Protein AF-A0A846PDM8-F1 (afdb_monomer)

Foldseek 3Di:
DDDDDPVNCPDVVVVVVVLQVLLLVLQCCCVVVVDDLVVVCVVVVHDSVSSVVSNVVNVVDPPPPPDD

Structure (mmCIF, N/CA/C/O backbone):
data_AF-A0A846PDM8-F1
#
_entry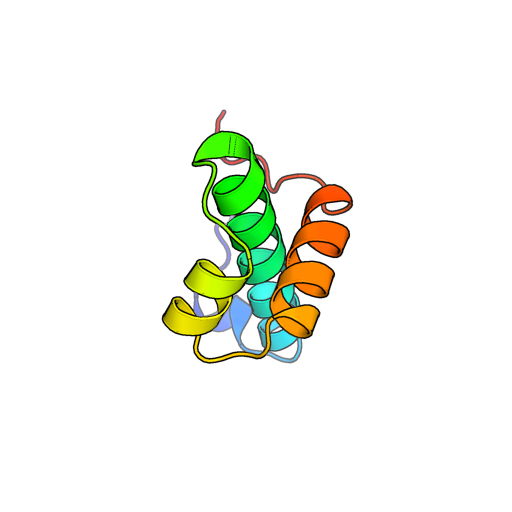.id   AF-A0A846PDM8-F1
#
loop_
_atom_site.group_PDB
_atom_site.id
_atom_site.type_symbol
_atom_site.label_atom_id
_atom_site.label_alt_id
_atom_site.label_comp_id
_atom_site.label_asym_id
_atom_site.label_entity_id
_atom_site.label_seq_id
_atom_site.pdbx_PDB_ins_code
_atom_site.Cartn_x
_atom_site.Cartn_y
_atom_site.Cartn_z
_atom_site.occupancy
_atom_site.B_iso_or_equiv
_atom_site.auth_seq_id
_atom_site.auth_comp_id
_atom_site.auth_asym_id
_atom_site.auth_atom_id
_atom_site.pdbx_PDB_model_num
ATOM 1 N N . MET A 1 1 ? 12.875 -8.573 -27.643 1.00 44.19 1 MET A N 1
ATOM 2 C CA . MET A 1 1 ? 11.777 -9.516 -27.351 1.00 44.19 1 MET A CA 1
ATOM 3 C C . MET A 1 1 ? 12.297 -10.591 -26.409 1.00 44.19 1 MET A C 1
ATOM 5 O O . MET A 1 1 ? 12.987 -11.481 -26.869 1.00 44.19 1 MET A O 1
ATOM 9 N N . LEU A 1 2 ? 12.044 -10.465 -25.103 1.00 39.44 2 LEU A N 1
ATOM 10 C CA . LEU A 1 2 ? 12.250 -11.522 -24.104 1.00 39.44 2 LEU A CA 1
ATOM 11 C C . LEU A 1 2 ? 11.249 -11.264 -22.971 1.00 39.44 2 LEU A C 1
ATOM 13 O O . LEU A 1 2 ? 11.408 -10.314 -22.207 1.00 39.44 2 LEU A O 1
ATOM 17 N N . ILE A 1 3 ? 10.190 -12.072 -22.901 1.00 50.22 3 ILE A N 1
ATOM 18 C CA . ILE A 1 3 ? 9.340 -12.138 -21.710 1.00 50.22 3 ILE A CA 1
ATOM 19 C C . ILE A 1 3 ? 10.154 -12.903 -20.662 1.00 50.22 3 ILE A C 1
ATOM 21 O O . ILE A 1 3 ? 10.545 -14.040 -20.936 1.00 50.22 3 ILE A O 1
ATOM 25 N N . PRO A 1 4 ? 10.478 -12.311 -19.499 1.00 49.41 4 PRO A N 1
ATOM 26 C CA . PRO A 1 4 ? 11.243 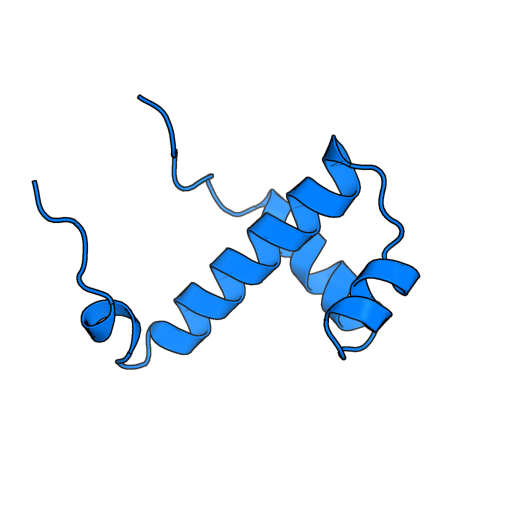-13.018 -18.484 1.00 49.41 4 PRO A CA 1
ATOM 27 C C . PRO A 1 4 ? 10.435 -14.225 -17.999 1.00 49.41 4 PRO A C 1
ATOM 29 O O . PRO A 1 4 ? 9.297 -14.087 -17.549 1.00 49.41 4 PRO A O 1
ATOM 32 N N . ASN A 1 5 ? 11.034 -15.408 -18.121 1.00 43.75 5 ASN A N 1
ATOM 33 C CA . ASN A 1 5 ? 10.452 -16.678 -17.705 1.00 43.75 5 ASN A CA 1
ATOM 34 C C . ASN A 1 5 ? 10.127 -16.644 -16.193 1.00 43.75 5 ASN A C 1
ATOM 36 O O . ASN A 1 5 ? 10.774 -15.921 -15.429 1.00 43.75 5 ASN A O 1
ATOM 40 N N . ALA A 1 6 ? 9.130 -17.411 -15.738 1.00 54.06 6 ALA A N 1
ATOM 41 C CA . ALA A 1 6 ? 8.668 -17.420 -14.341 1.00 54.06 6 ALA A CA 1
ATOM 42 C C . ALA A 1 6 ? 9.793 -17.738 -13.331 1.00 54.06 6 ALA A C 1
ATOM 44 O O . ALA A 1 6 ? 9.740 -17.317 -12.164 1.00 54.06 6 ALA A O 1
ATOM 45 N N . ASP A 1 7 ? 10.831 -18.421 -13.815 1.00 46.06 7 ASP A N 1
ATOM 46 C CA . ASP A 1 7 ? 12.061 -18.747 -13.103 1.00 46.06 7 ASP A CA 1
ATOM 47 C C . ASP A 1 7 ? 13.009 -17.556 -12.912 1.00 46.06 7 ASP A C 1
ATOM 49 O O . ASP A 1 7 ? 13.599 -17.392 -11.850 1.00 46.06 7 ASP A O 1
ATOM 53 N N . ASP A 1 8 ? 13.052 -16.613 -13.851 1.00 49.91 8 ASP A N 1
ATOM 54 C CA . ASP A 1 8 ? 13.859 -15.388 -13.746 1.00 49.91 8 ASP A CA 1
ATOM 55 C C . ASP A 1 8 ? 13.316 -14.440 -12.660 1.00 49.91 8 ASP A C 1
ATOM 57 O O . ASP A 1 8 ? 13.957 -13.521 -12.135 1.00 49.91 8 ASP A O 1
ATOM 61 N N . ILE A 1 9 ? 12.065 -14.669 -12.264 1.00 50.38 9 ILE A N 1
ATOM 62 C CA . ILE A 1 9 ? 11.471 -14.004 -11.123 1.00 50.38 9 ILE A CA 1
ATOM 63 C C . ILE A 1 9 ? 12.117 -14.534 -9.826 1.00 50.38 9 ILE A C 1
ATOM 65 O O . ILE A 1 9 ? 12.189 -13.737 -8.912 1.00 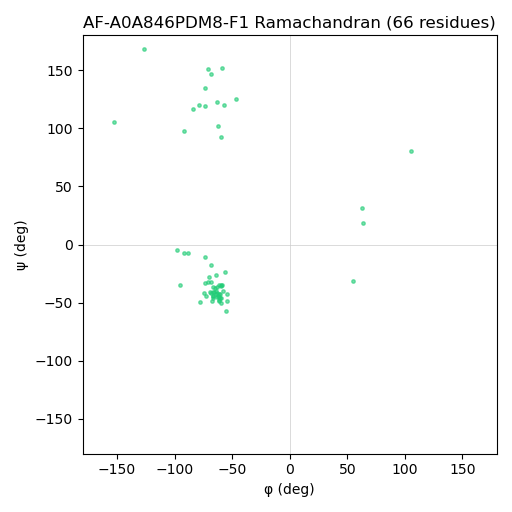50.38 9 ILE A O 1
ATOM 69 N N . LEU A 1 10 ? 12.643 -15.775 -9.721 1.00 48.59 10 LEU A N 1
ATOM 70 C CA . LEU A 1 10 ? 13.033 -16.480 -8.467 1.00 48.59 10 LEU A CA 1
ATOM 71 C C . LEU A 1 10 ? 14.279 -15.980 -7.715 1.00 48.59 10 LEU A C 1
ATOM 73 O O . LEU A 1 10 ? 14.294 -16.051 -6.485 1.00 48.59 10 LEU A O 1
ATOM 77 N N . SER A 1 11 ? 15.301 -15.452 -8.382 1.00 41.22 11 SER A N 1
ATOM 78 C CA . SER A 1 11 ? 16.636 -15.307 -7.771 1.00 41.22 11 SER A CA 1
ATOM 79 C C . SER A 1 11 ? 16.856 -13.954 -7.092 1.00 41.22 11 SER A C 1
ATOM 81 O O . SER A 1 11 ? 17.175 -12.995 -7.780 1.00 41.22 11 SER A O 1
ATOM 83 N N . LYS A 1 12 ? 16.681 -13.848 -5.756 1.00 46.97 12 LYS A N 1
ATOM 84 C CA . LYS A 1 12 ? 16.803 -12.635 -4.879 1.00 46.97 12 LYS A CA 1
ATOM 85 C C . LYS A 1 12 ? 15.942 -11.410 -5.273 1.00 46.97 12 LYS A C 1
ATOM 87 O O . LYS A 1 12 ? 15.423 -10.706 -4.409 1.00 46.97 12 LYS A O 1
ATOM 92 N N . GLY A 1 13 ? 15.676 -11.208 -6.558 1.00 53.31 13 GLY A N 1
ATOM 93 C CA . GLY A 1 13 ? 14.692 -10.329 -7.160 1.00 53.31 13 GLY A CA 1
ATOM 94 C C . GLY A 1 13 ? 13.249 -10.821 -7.037 1.00 53.31 13 GLY A C 1
ATOM 95 O O . GLY A 1 13 ? 12.360 -10.001 -7.252 1.00 53.31 13 GLY A O 1
ATOM 96 N N . LYS A 1 14 ? 12.966 -12.072 -6.615 1.00 53.53 14 LYS A N 1
ATOM 97 C CA . LYS A 1 14 ? 11.570 -12.558 -6.458 1.00 53.53 14 LYS A CA 1
ATOM 98 C C . LYS A 1 14 ? 10.813 -11.845 -5.382 1.00 53.53 14 LYS A C 1
ATOM 100 O O . LYS A 1 14 ? 9.654 -11.504 -5.581 1.00 53.53 14 LYS A O 1
ATOM 105 N N . HIS A 1 15 ? 11.475 -11.578 -4.263 1.00 66.00 15 HIS A N 1
ATOM 106 C CA . HIS A 1 15 ? 10.873 -10.791 -3.203 1.00 66.00 15 HIS A CA 1
ATOM 107 C C . HIS A 1 15 ? 10.566 -9.379 -3.695 1.00 66.00 15 HIS A C 1
ATOM 109 O O . HIS A 1 15 ? 9.453 -8.903 -3.506 1.00 66.00 15 HIS A O 1
ATOM 115 N N . ARG A 1 16 ? 11.498 -8.741 -4.415 1.00 68.94 16 ARG A N 1
ATOM 116 C CA . ARG A 1 16 ? 11.298 -7.392 -4.961 1.00 68.94 16 ARG A CA 1
ATOM 117 C C . ARG A 1 16 ? 10.208 -7.360 -6.040 1.00 68.94 16 ARG A C 1
ATOM 119 O 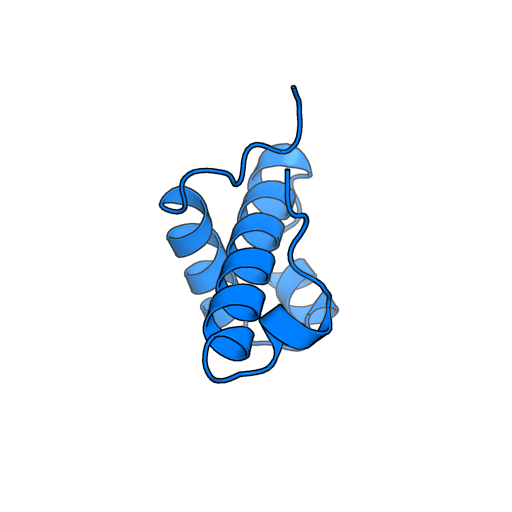O . ARG A 1 16 ? 9.386 -6.452 -6.021 1.00 68.94 16 ARG A O 1
ATOM 126 N N . LYS A 1 17 ? 10.149 -8.357 -6.930 1.00 74.50 17 LYS A N 1
ATOM 127 C CA . LYS A 1 17 ? 9.107 -8.513 -7.962 1.00 74.50 17 LYS A CA 1
ATOM 128 C C . LYS A 1 17 ? 7.734 -8.800 -7.330 1.00 74.50 17 LYS A C 1
ATOM 130 O O . LYS A 1 17 ? 6.779 -8.111 -7.662 1.00 74.50 17 LYS A O 1
ATOM 135 N N . ARG A 1 18 ? 7.638 -9.712 -6.352 1.00 79.25 18 ARG A N 1
ATOM 136 C CA . ARG A 1 18 ? 6.404 -9.985 -5.580 1.00 79.25 18 ARG A CA 1
ATOM 137 C C . ARG A 1 18 ? 5.922 -8.757 -4.813 1.00 79.25 18 ARG A C 1
ATOM 139 O O . ARG A 1 18 ? 4.736 -8.457 -4.820 1.00 79.25 18 ARG A O 1
ATOM 146 N N . VAL A 1 19 ? 6.841 -8.028 -4.181 1.00 82.31 19 VAL A N 1
ATOM 147 C CA 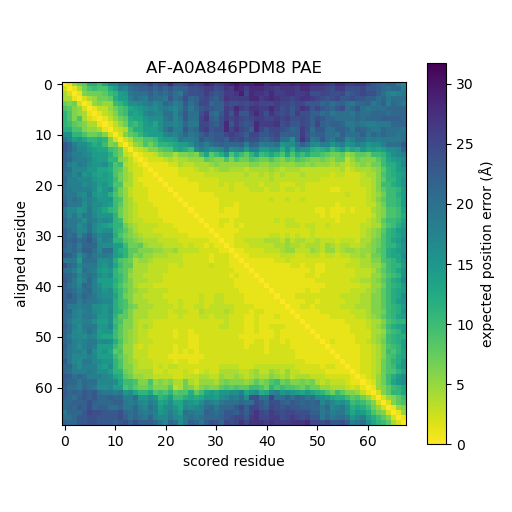. VAL A 1 19 ? 6.530 -6.784 -3.467 1.00 82.31 19 VAL A CA 1
ATOM 148 C C . VAL A 1 19 ? 6.009 -5.724 -4.433 1.00 82.31 19 VAL A C 1
ATOM 150 O O . VAL A 1 19 ? 4.991 -5.116 -4.132 1.00 82.31 19 VAL A O 1
ATOM 153 N N . LYS A 1 20 ? 6.646 -5.545 -5.599 1.00 83.94 20 LYS A N 1
ATOM 154 C CA . LYS A 1 20 ? 6.174 -4.617 -6.637 1.00 83.94 20 LYS A CA 1
ATOM 155 C C . LYS A 1 20 ? 4.791 -4.995 -7.165 1.00 83.94 20 LYS A C 1
ATOM 157 O O . LYS A 1 20 ? 3.917 -4.140 -7.205 1.00 83.94 20 LYS A O 1
ATOM 162 N N . ALA A 1 21 ? 4.586 -6.266 -7.508 1.00 85.50 21 ALA A N 1
ATOM 163 C CA . ALA A 1 21 ? 3.300 -6.764 -7.989 1.00 85.50 21 ALA A CA 1
ATOM 164 C C . ALA A 1 21 ? 2.190 -6.548 -6.951 1.00 85.50 21 ALA A C 1
ATOM 166 O O . ALA A 1 21 ? 1.142 -6.003 -7.277 1.00 85.50 21 ALA A O 1
ATOM 167 N N . ARG A 1 22 ? 2.450 -6.884 -5.679 1.00 87.44 22 ARG A N 1
ATOM 168 C CA . ARG A 1 22 ? 1.502 -6.652 -4.583 1.00 87.44 22 ARG A CA 1
ATOM 169 C C . ARG A 1 22 ? 1.219 -5.165 -4.375 1.00 87.44 22 ARG A C 1
ATOM 171 O O . ARG A 1 22 ? 0.077 -4.798 -4.156 1.00 87.44 22 ARG A O 1
ATOM 178 N N . SER A 1 23 ? 2.241 -4.317 -4.447 1.00 89.19 23 SER A N 1
ATOM 179 C CA . SER A 1 23 ? 2.081 -2.866 -4.334 1.00 89.19 23 SER A CA 1
ATOM 180 C C . SER A 1 23 ? 1.203 -2.286 -5.438 1.00 89.19 23 SER A C 1
ATOM 182 O O . SER A 1 23 ? 0.306 -1.501 -5.145 1.00 89.19 23 SER A O 1
ATOM 184 N N . LEU A 1 24 ? 1.423 -2.703 -6.686 1.00 89.12 24 LEU A N 1
ATOM 185 C CA . LEU A 1 24 ? 0.622 -2.253 -7.821 1.00 89.12 24 LEU A CA 1
ATOM 186 C C . LEU A 1 24 ? -0.822 -2.759 -7.726 1.00 89.12 24 LEU A C 1
ATOM 188 O O . LEU A 1 24 ? -1.747 -1.969 -7.886 1.00 89.12 24 LEU A O 1
ATOM 192 N N . PHE A 1 25 ? -1.003 -4.040 -7.381 1.00 88.81 25 PHE A N 1
ATOM 193 C CA . PHE A 1 25 ? -2.318 -4.626 -7.127 1.00 88.81 25 PHE A CA 1
ATOM 194 C C . PHE A 1 25 ? -3.063 -3.832 -6.055 1.00 88.81 25 PHE A C 1
ATOM 196 O O . PHE A 1 25 ? -4.114 -3.282 -6.347 1.00 88.81 25 PHE A O 1
ATOM 203 N N . CYS A 1 26 ? -2.494 -3.670 -4.854 1.00 89.94 26 CYS A N 1
ATOM 204 C CA . CYS A 1 26 ? -3.176 -2.947 -3.783 1.00 89.94 26 CYS A CA 1
ATOM 205 C C . CYS A 1 26 ? -3.533 -1.509 -4.179 1.00 89.94 26 CYS A C 1
ATOM 207 O O . CYS A 1 26 ? -4.620 -1.047 -3.848 1.00 89.94 26 CYS A O 1
ATOM 209 N N . PHE A 1 27 ? -2.648 -0.811 -4.898 1.00 91.62 27 PHE A N 1
ATOM 210 C CA . PHE A 1 27 ? -2.927 0.538 -5.384 1.00 91.62 27 PHE A CA 1
ATOM 211 C C . PHE A 1 27 ? -4.135 0.575 -6.331 1.00 91.62 27 PHE A C 1
ATOM 213 O O . PHE A 1 27 ? -5.033 1.386 -6.120 1.00 91.62 27 PHE A O 1
ATOM 220 N N . TRP A 1 28 ? -4.202 -0.318 -7.321 1.00 90.44 28 TRP A N 1
ATOM 221 C CA . TRP A 1 28 ? -5.308 -0.356 -8.286 1.00 90.44 28 TRP A CA 1
ATOM 222 C C . TRP A 1 28 ? -6.612 -0.809 -7.637 1.00 90.44 28 TRP A C 1
ATOM 224 O O . TRP A 1 28 ? -7.655 -0.218 -7.881 1.00 90.44 28 TRP A O 1
ATOM 234 N N . THR A 1 29 ? -6.570 -1.805 -6.757 1.00 90.44 29 THR A N 1
ATOM 235 C CA . THR A 1 29 ? -7.771 -2.316 -6.089 1.00 90.44 29 THR A CA 1
ATOM 236 C C . THR A 1 29 ? -8.410 -1.266 -5.175 1.00 90.44 29 THR A C 1
ATOM 238 O O . THR A 1 29 ? -9.631 -1.151 -5.115 1.00 90.44 29 THR A O 1
ATOM 241 N N . VAL A 1 30 ? -7.601 -0.459 -4.486 1.00 90.81 30 VAL A N 1
ATOM 242 C CA . VAL A 1 30 ? -8.120 0.640 -3.658 1.00 90.81 30 VAL A CA 1
ATOM 243 C C . VAL A 1 30 ? -8.597 1.807 -4.526 1.00 90.81 30 VAL A C 1
ATOM 245 O O . VAL A 1 30 ? -9.643 2.387 -4.251 1.00 90.81 30 VAL A O 1
ATOM 248 N N . ARG A 1 31 ? -7.843 2.159 -5.575 1.00 88.94 31 ARG A N 1
ATOM 249 C CA . ARG A 1 31 ? -8.112 3.340 -6.410 1.00 88.94 31 ARG A CA 1
ATOM 250 C C . ARG A 1 31 ? -9.246 3.136 -7.415 1.00 88.94 31 ARG A 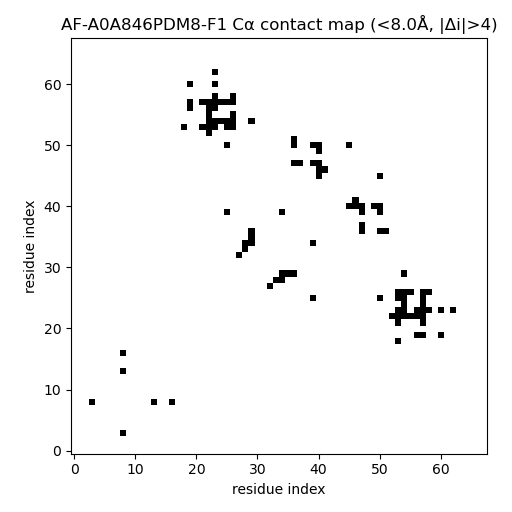C 1
ATOM 252 O O . ARG A 1 31 ? -10.108 3.995 -7.517 1.00 88.94 31 ARG A O 1
ATOM 259 N N . GLU A 1 32 ? -9.210 2.040 -8.164 1.00 87.56 32 GLU A N 1
ATOM 260 C CA . GLU A 1 32 ? -10.106 1.778 -9.299 1.00 87.56 32 GLU A CA 1
ATOM 261 C C . GLU A 1 32 ? -11.318 0.936 -8.885 1.00 87.56 32 GLU A C 1
ATOM 263 O O . GLU A 1 32 ? -12.415 1.142 -9.391 1.00 87.56 32 GLU A O 1
ATOM 268 N N . LEU A 1 33 ? -11.143 -0.002 -7.944 1.00 87.69 33 LEU A N 1
ATOM 269 C CA . LEU A 1 33 ? -12.228 -0.877 -7.474 1.00 87.69 33 LEU A CA 1
ATOM 270 C C . LEU A 1 33 ? -12.870 -0.396 -6.161 1.00 87.69 33 LEU A C 1
ATOM 272 O O . LEU A 1 33 ? -13.834 -1.002 -5.700 1.00 87.69 33 LEU A O 1
ATOM 276 N N . GLY A 1 34 ? -12.343 0.668 -5.541 1.00 91.81 34 GLY A N 1
ATOM 277 C CA . GLY A 1 34 ? -12.898 1.257 -4.316 1.00 91.81 34 GLY A CA 1
ATOM 278 C C . GLY A 1 34 ? -12.870 0.336 -3.089 1.00 91.81 34 GLY A C 1
ATOM 279 O O . GLY A 1 34 ? -13.603 0.570 -2.129 1.00 91.81 34 GLY A O 1
ATOM 280 N N . ILE A 1 35 ? -12.053 -0.724 -3.102 1.00 92.75 35 ILE A N 1
ATOM 281 C CA . ILE A 1 35 ? -11.994 -1.688 -1.996 1.00 92.75 35 ILE A CA 1
ATOM 282 C C . ILE A 1 35 ? -11.272 -1.067 -0.792 1.00 92.75 35 ILE A C 1
ATOM 284 O O . ILE A 1 35 ? -10.195 -0.484 -0.926 1.00 92.75 35 ILE A O 1
ATOM 288 N N . LEU A 1 36 ? -11.832 -1.238 0.410 1.00 94.25 36 LEU A N 1
ATOM 289 C CA . LEU A 1 36 ? -11.217 -0.769 1.655 1.00 94.25 36 LEU A CA 1
ATOM 290 C C . LEU A 1 36 ? -9.937 -1.546 2.003 1.00 94.25 36 LEU A C 1
ATOM 292 O O . LEU A 1 36 ? -9.841 -2.759 1.809 1.00 94.25 36 LEU A O 1
ATOM 296 N N . LEU A 1 37 ? -8.971 -0.860 2.625 1.00 93.00 37 LEU A N 1
ATOM 297 C CA . LEU A 1 37 ? -7.700 -1.460 3.057 1.00 93.00 37 LEU A CA 1
ATOM 298 C C . LEU A 1 37 ? -7.897 -2.624 4.040 1.00 93.00 37 LEU A C 1
ATOM 300 O O . LEU A 1 37 ? -7.119 -3.574 4.019 1.00 93.00 37 LEU A O 1
ATOM 304 N N . THR A 1 38 ? -8.913 -2.549 4.902 1.00 95.19 38 THR A N 1
ATOM 305 C CA . THR A 1 38 ? -9.254 -3.586 5.889 1.00 95.19 38 THR A CA 1
ATOM 306 C C . THR A 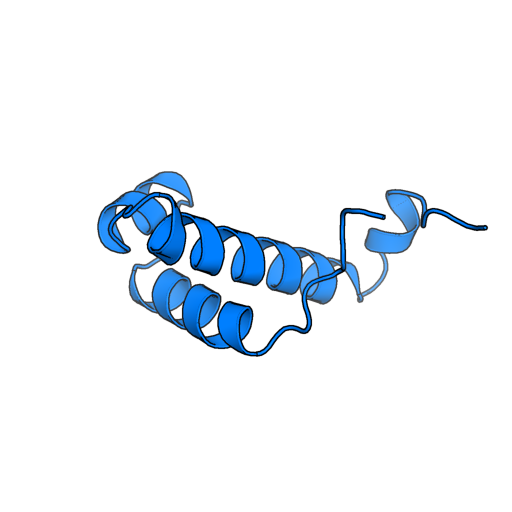1 38 ? -9.726 -4.872 5.224 1.00 95.19 38 THR A C 1
ATOM 308 O O . THR A 1 38 ? -9.270 -5.957 5.582 1.00 95.19 38 THR A O 1
ATOM 311 N N . GLU A 1 39 ? -10.582 -4.750 4.214 1.00 94.56 39 GLU A N 1
ATOM 312 C CA . GLU A 1 39 ? -11.075 -5.892 3.451 1.00 94.56 39 GLU A CA 1
ATOM 313 C C . GLU A 1 39 ? -9.953 -6.505 2.612 1.00 94.56 39 GLU A C 1
ATOM 315 O O . GLU A 1 39 ? -9.735 -7.716 2.613 1.00 94.56 39 GLU A O 1
ATOM 320 N N . LEU A 1 40 ? -9.133 -5.659 1.988 1.00 93.25 40 LEU A N 1
ATOM 321 C CA . LEU A 1 40 ? -7.966 -6.109 1.242 1.00 93.25 40 LEU A CA 1
ATOM 322 C C . LEU A 1 40 ? -6.930 -6.812 2.140 1.00 93.25 40 LEU A C 1
ATOM 324 O O . LEU A 1 40 ? -6.324 -7.800 1.731 1.00 93.25 40 LEU A O 1
ATOM 328 N N . ALA A 1 41 ? -6.750 -6.349 3.379 1.00 93.81 41 ALA A N 1
ATOM 329 C CA . ALA A 1 41 ? -5.891 -6.983 4.379 1.00 93.81 41 ALA A CA 1
ATOM 330 C C . ALA A 1 41 ? -6.394 -8.380 4.761 1.00 93.81 41 ALA A C 1
ATOM 332 O O . ALA A 1 41 ? -5.602 -9.324 4.806 1.00 93.81 41 ALA A O 1
ATOM 333 N N . ARG A 1 42 ? -7.714 -8.525 4.946 1.00 94.25 42 ARG A N 1
ATOM 334 C CA . ARG A 1 42 ? -8.378 -9.810 5.196 1.00 94.25 42 ARG A CA 1
ATOM 335 C C . ARG A 1 42 ? -8.168 -10.785 4.037 1.00 94.25 42 ARG A C 1
ATOM 337 O O . ARG A 1 42 ? -7.792 -11.928 4.274 1.00 94.25 42 ARG A O 1
ATOM 344 N N . HIS A 1 43 ? -8.337 -10.330 2.794 1.00 91.38 43 HIS A N 1
ATOM 345 C CA . HIS A 1 43 ? -8.120 -11.157 1.601 1.00 91.38 43 HIS A CA 1
ATOM 346 C C . HIS A 1 43 ? -6.658 -11.565 1.393 1.00 91.38 43 HIS A C 1
ATOM 348 O O . HIS A 1 43 ? -6.386 -12.671 0.933 1.00 91.38 43 HIS A O 1
ATOM 354 N N . LEU A 1 44 ? -5.714 -10.678 1.713 1.00 87.25 44 LEU A N 1
ATOM 355 C CA . LEU A 1 44 ? -4.282 -10.922 1.527 1.00 87.25 44 LEU A CA 1
ATOM 356 C C . LEU A 1 44 ? -3.617 -11.614 2.727 1.00 87.25 44 LEU A C 1
ATOM 358 O O . LEU A 1 44 ? -2.441 -11.967 2.631 1.00 87.25 44 LEU A O 1
ATOM 362 N N . GLY A 1 45 ? -4.326 -11.783 3.848 1.00 93.00 45 GLY A N 1
ATOM 363 C CA . GLY A 1 45 ? -3.792 -12.390 5.070 1.00 93.00 45 GLY A CA 1
ATOM 364 C C . GLY A 1 45 ? -2.633 -11.600 5.688 1.00 93.00 45 GLY A C 1
ATOM 365 O O . GLY A 1 45 ? -1.720 -12.187 6.265 1.00 93.00 45 GLY A O 1
ATOM 366 N N . ILE A 1 46 ? -2.625 -10.273 5.531 1.00 92.19 46 ILE A N 1
ATOM 367 C CA . ILE A 1 46 ? -1.595 -9.375 6.080 1.00 92.19 46 ILE A CA 1
ATOM 368 C C . ILE A 1 46 ? -2.242 -8.256 6.895 1.00 92.19 46 ILE A C 1
ATOM 370 O O . ILE A 1 46 ? -3.449 -8.055 6.840 1.00 92.19 46 ILE A O 1
ATOM 374 N N . SER A 1 47 ? -1.447 -7.503 7.654 1.00 96.12 47 SER A N 1
ATOM 375 C CA . SER A 1 47 ? -1.974 -6.399 8.457 1.00 96.12 47 SER A CA 1
ATOM 376 C C . SER A 1 47 ? -2.431 -5.215 7.592 1.00 96.12 47 SER A C 1
ATOM 378 O O . SER A 1 47 ? -1.868 -4.941 6.529 1.00 96.12 47 SER A O 1
ATOM 380 N N . VAL A 1 48 ? -3.423 -4.461 8.075 1.00 94.94 48 VAL A N 1
ATOM 381 C CA . VAL A 1 48 ? -3.925 -3.241 7.411 1.00 94.94 48 VAL A CA 1
ATOM 382 C C . VAL A 1 48 ? -2.804 -2.220 7.135 1.00 94.94 48 VAL A C 1
ATOM 384 O O . VAL A 1 48 ? -2.726 -1.731 6.006 1.00 94.94 48 VAL A O 1
ATOM 387 N N . PRO A 1 49 ? -1.859 -1.954 8.066 1.00 96.00 49 PRO A N 1
ATOM 388 C CA . PRO A 1 49 ? -0.711 -1.091 7.778 1.00 96.00 49 PRO A CA 1
ATOM 389 C C . PRO A 1 49 ? 0.194 -1.632 6.660 1.00 96.00 49 PRO A C 1
ATOM 391 O O . PRO A 1 49 ? 0.722 -0.856 5.865 1.00 96.00 49 PRO A O 1
ATOM 394 N N . ALA A 1 50 ? 0.357 -2.957 6.548 1.00 92.00 50 ALA A N 1
ATOM 395 C CA . ALA A 1 50 ? 1.149 -3.561 5.476 1.00 92.00 50 ALA A CA 1
ATOM 396 C C . ALA A 1 50 ? 0.495 -3.387 4.095 1.00 92.00 50 ALA A C 1
ATOM 398 O O . ALA A 1 50 ? 1.213 -3.238 3.101 1.00 92.00 50 ALA A O 1
ATOM 399 N N . VAL A 1 51 ? -0.843 -3.371 4.030 1.00 93.31 51 VAL A N 1
ATOM 400 C CA . VAL A 1 51 ? -1.598 -3.003 2.821 1.00 93.31 51 VAL A CA 1
ATOM 401 C C . VAL A 1 51 ? -1.411 -1.524 2.501 1.00 93.31 51 VAL A C 1
ATOM 403 O O . VAL A 1 51 ? -1.057 -1.214 1.367 1.00 93.31 51 VAL A O 1
ATOM 406 N N . GLY A 1 52 ? -1.561 -0.625 3.480 1.00 93.69 52 GLY A N 1
ATOM 407 C CA . GLY A 1 52 ? -1.330 0.814 3.286 1.00 93.69 52 GLY A CA 1
ATOM 408 C C . GLY A 1 52 ? 0.064 1.101 2.720 1.00 93.69 52 GLY A C 1
ATOM 409 O O . GLY A 1 52 ? 0.203 1.709 1.662 1.00 93.69 52 GLY A O 1
ATOM 410 N N . TYR A 1 53 ? 1.098 0.503 3.316 1.00 93.62 53 TYR A N 1
ATOM 411 C CA . TYR A 1 53 ? 2.469 0.607 2.812 1.00 93.62 53 TYR A CA 1
ATOM 412 C C . TYR A 1 53 ? 2.660 -0.017 1.415 1.00 93.62 53 TYR A C 1
ATOM 414 O O . TYR A 1 53 ? 3.572 0.344 0.666 1.00 93.62 53 TYR A O 1
ATOM 422 N N . ALA A 1 54 ? 1.842 -1.000 1.031 1.00 89.94 54 ALA A N 1
ATOM 423 C CA . ALA A 1 54 ? 1.850 -1.540 -0.324 1.00 89.94 54 ALA A CA 1
ATOM 424 C C . ALA A 1 54 ? 1.227 -0.554 -1.327 1.00 89.94 54 ALA A C 1
ATOM 426 O O . ALA A 1 54 ? 1.843 -0.341 -2.371 1.00 89.94 54 ALA A O 1
ATOM 427 N N . VAL A 1 55 ? 0.090 0.065 -0.989 1.00 91.44 55 VAL A N 1
ATOM 428 C CA . VAL A 1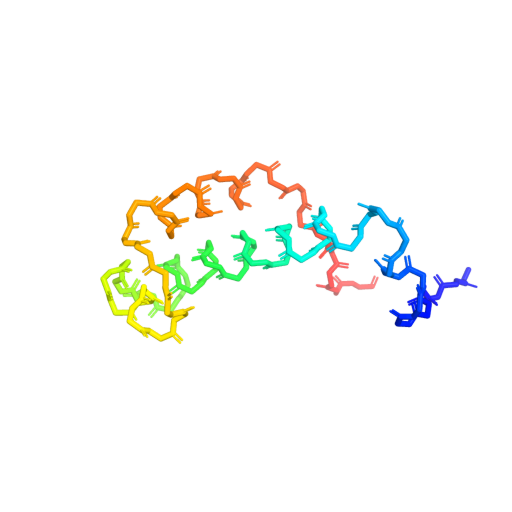 55 ? -0.615 1.085 -1.790 1.00 91.44 55 VAL A CA 1
ATOM 429 C C . VAL A 1 55 ? 0.273 2.304 -2.038 1.00 91.44 55 VAL A C 1
ATOM 431 O O . VAL A 1 55 ? 0.467 2.692 -3.191 1.00 91.44 55 VAL A O 1
ATOM 434 N N . ASP A 1 56 ? 0.877 2.860 -0.984 1.00 92.19 56 ASP A N 1
ATOM 435 C CA . ASP A 1 56 ? 1.736 4.048 -1.089 1.00 92.19 56 ASP A CA 1
ATOM 436 C C . ASP A 1 56 ? 2.948 3.793 -1.982 1.00 92.19 56 ASP A C 1
ATOM 438 O O . ASP A 1 56 ? 3.279 4.594 -2.857 1.00 92.19 56 ASP A O 1
ATOM 442 N N . ARG A 1 57 ? 3.577 2.622 -1.830 1.00 88.62 57 ARG A N 1
ATOM 443 C CA . ARG A 1 57 ? 4.646 2.198 -2.739 1.00 88.62 57 ARG A CA 1
ATOM 444 C C . ARG A 1 57 ? 4.138 2.010 -4.161 1.00 88.62 57 ARG A C 1
ATOM 446 O O . ARG A 1 57 ? 4.848 2.377 -5.087 1.00 88.62 57 ARG A O 1
ATOM 453 N N . GLY A 1 58 ? 2.941 1.450 -4.335 1.00 84.56 58 GLY A N 1
ATOM 454 C CA . GLY A 1 58 ? 2.313 1.212 -5.636 1.00 84.56 58 GLY A CA 1
ATOM 455 C C . GLY A 1 58 ? 2.107 2.486 -6.449 1.00 84.56 58 GLY A C 1
ATOM 456 O O . GLY A 1 58 ? 2.318 2.453 -7.656 1.00 84.56 58 GLY A O 1
ATOM 457 N N . ARG A 1 59 ? 1.816 3.615 -5.786 1.00 84.81 59 ARG A N 1
ATOM 458 C CA . ARG A 1 59 ? 1.736 4.948 -6.413 1.00 84.81 59 ARG A CA 1
ATOM 459 C C . ARG A 1 59 ? 3.052 5.375 -7.078 1.00 84.81 59 ARG A C 1
ATOM 461 O O . ARG A 1 59 ? 3.030 6.055 -8.096 1.00 84.81 59 ARG A O 1
ATOM 468 N N . LEU A 1 60 ? 4.187 5.010 -6.481 1.00 81.62 60 LEU A N 1
ATOM 469 C CA . LEU A 1 60 ? 5.529 5.425 -6.911 1.00 81.62 60 LEU A CA 1
ATOM 470 C C . LEU A 1 60 ? 6.182 4.446 -7.893 1.00 81.62 60 LEU A C 1
ATOM 472 O O . LEU A 1 60 ? 7.272 4.714 -8.400 1.00 81.6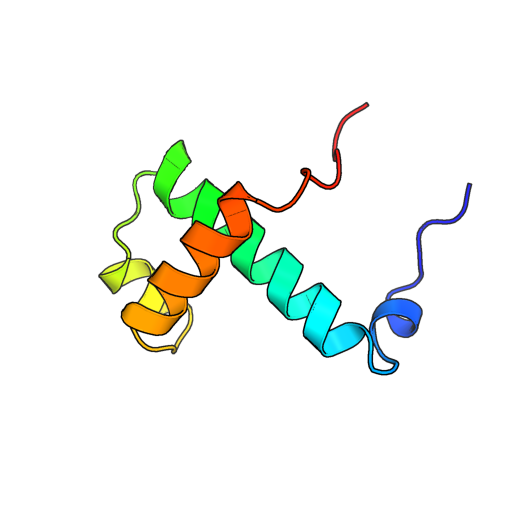2 60 LEU A O 1
ATOM 476 N N . LEU A 1 61 ? 5.565 3.288 -8.137 1.00 76.06 61 LEU A N 1
ATOM 477 C CA . LEU A 1 61 ? 6.071 2.352 -9.128 1.00 76.06 61 LEU A CA 1
ATOM 478 C C . LEU A 1 61 ? 5.654 2.860 -10.511 1.00 76.06 61 LEU A C 1
ATOM 480 O O . LEU A 1 61 ? 4.451 2.959 -10.753 1.00 76.06 61 LEU A O 1
ATOM 484 N N . PRO A 1 62 ? 6.599 3.152 -11.431 1.00 58.56 62 PRO A N 1
ATOM 485 C CA . PRO A 1 62 ? 6.231 3.345 -12.823 1.00 58.56 62 PRO A CA 1
ATOM 486 C C . PRO A 1 62 ? 5.527 2.059 -13.236 1.00 58.56 62 PRO A C 1
ATOM 488 O O . PRO A 1 62 ? 6.087 0.968 -13.059 1.00 58.56 62 PRO A O 1
ATOM 491 N N . GLY A 1 63 ? 4.264 2.188 -13.651 1.00 53.09 63 GLY A N 1
ATOM 492 C CA . GLY A 1 63 ? 3.474 1.055 -14.098 1.00 53.09 63 GLY A CA 1
ATOM 493 C C . GLY A 1 63 ? 4.343 0.253 -15.048 1.00 53.09 63 GLY A C 1
ATOM 494 O O . GLY A 1 63 ? 4.930 0.808 -15.975 1.00 53.09 63 GLY A O 1
ATOM 495 N N . ILE A 1 64 ? 4.510 -1.040 -14.775 1.00 50.62 64 ILE A N 1
ATOM 496 C CA . ILE A 1 64 ? 4.944 -1.918 -15.846 1.00 50.62 64 ILE A CA 1
ATOM 497 C C . ILE A 1 64 ? 3.799 -1.798 -16.847 1.00 50.62 64 ILE A C 1
ATOM 499 O O . ILE A 1 64 ? 2.682 -2.212 -16.546 1.00 50.62 64 ILE A O 1
ATOM 503 N N . THR A 1 65 ? 4.017 -1.016 -17.905 1.00 35.41 65 THR A N 1
ATOM 504 C CA . THR A 1 65 ? 3.026 -0.741 -18.938 1.00 35.41 65 THR A CA 1
ATOM 505 C C . THR A 1 65 ? 2.666 -2.083 -19.545 1.00 35.41 65 THR A C 1
ATOM 507 O O . THR A 1 65 ? 3.362 -2.611 -20.404 1.00 35.41 65 THR A O 1
ATOM 510 N N . ILE A 1 66 ? 1.619 -2.691 -19.007 1.00 49.16 66 ILE A N 1
ATOM 511 C CA . ILE A 1 66 ? 0.844 -3.693 -19.701 1.00 49.16 66 ILE A CA 1
ATOM 512 C C . ILE A 1 66 ? -0.136 -2.861 -20.517 1.00 49.16 66 ILE A C 1
ATOM 514 O O . ILE A 1 66 ? -0.932 -2.155 -19.909 1.00 49.16 66 ILE A O 1
ATOM 518 N N . ILE A 1 67 ? -0.014 -2.971 -21.846 1.00 42.94 67 ILE A N 1
ATOM 519 C CA . ILE A 1 67 ? -0.774 -2.359 -22.959 1.00 42.94 67 ILE A CA 1
ATOM 520 C C . ILE A 1 67 ? -0.078 -1.211 -23.723 1.00 42.94 67 ILE A C 1
ATOM 522 O O . ILE A 1 67 ? -0.313 -0.031 -23.480 1.00 42.94 67 ILE A O 1
ATOM 526 N N . SER A 1 68 ? 0.819 -1.574 -24.649 1.00 33.16 68 SER A N 1
ATOM 527 C CA . SER A 1 68 ? 0.631 -1.471 -26.116 1.00 33.16 68 SER A CA 1
ATOM 528 C C . SER A 1 68 ? 1.823 -2.104 -26.832 1.00 33.16 68 SER A C 1
ATOM 530 O O . SER A 1 68 ? 2.967 -1.754 -26.465 1.00 33.16 68 SER A O 1
#

Sequence (68 aa):
MLIPNADDILSKGKHRKRVKARSLFCFWTVRELGILLTELARHLGISVPAVGYAVDRGRLLPGITIIS

Radius of gyration: 13.14 Å; Cα contacts (8 Å, |Δi|>4): 55; chains: 1; bounding box: 30×24×36 Å

Secondary structure (DSSP, 8-state):
--PPPTTTTSSSHHHHHHHHHHHHHHHHHHHTS---HHHHHHHHTS-HHHHHHHHHHHHHSPP-----

pLDDT: mean 75.91, std 20.18, range [33.16, 96.12]

Solvent-accessible surface area (backbone atoms only — not comparable to full-atom values): 4000 Å² total; per-residue (Å²): 142,79,81,79,52,81,67,73,40,59,70,83,48,28,64,58,51,51,50,50,52,50,8,40,48,44,28,45,40,39,69,76,66,65,47,53,54,65,60,52,11,63,76,67,75,48,55,46,69,60,40,51,58,23,23,61,50,21,73,72,47,79,71,80,78,81,85,130

Nearest PDB structures (foldseek):
  7bhy-assembly2_C-2  TM=8.283E-01  e=2.735E-01  Bacillus subtilis subsp. subtilis str. 168
  7bhy-assembly1_A  TM=8.406E-01  e=3.521E-01  Bacillus subtilis subsp. subtilis str. 168
  7bhy-assembly1_B  TM=8.264E-01  e=3.751E-01  Bacillus subtilis subsp. subtilis str. 168
  7qh5-assembly2_B  TM=7.621E-01  e=5.837E-01  Streptomyces tsukubensis NRRL18488
  1s7o-assembly1_C  TM=6.383E-01  e=9.084E-01  Streptococcus pyogenes serotype M3

Mean predicted aligned error: 9.67 Å